Protein AF-A0A345NVI7-F1 (afdb_monomer)

Foldseek 3Di:
DVVVVVVVVVVVLVVLPVVPPRSVVVNVVVVVVVVVVVVVVVVVCCPVVPDPCVCVVVVVVVVVVVVVVVVVVVD

Solvent-accessible surface area (backbone atoms only — not comparable to full-atom values): 4234 Å² total; per-residue (Å²): 114,70,67,61,56,53,50,52,53,53,52,51,55,53,58,38,50,70,59,47,77,64,17,51,54,54,51,50,53,51,51,53,51,52,52,53,51,49,50,54,52,48,52,52,49,44,58,70,73,45,56,81,65,71,45,49,65,55,55,51,50,52,51,50,54,50,57,49,52,54,54,67,72,74,110

Sequence (75 aa):
MKGLLSGMVAVIAGVIMLAGPVGIYIVGLLLIGIIFWSFLLLLDIHKHTVPATANDAKDAYERYMIERAEKEANE

Secondary structure (DSSP, 8-state):
-HHHHHHHHHHHHHHHHTTTHHHHHHHHHHHHHHHHHHHHHHHHHHHHHS-GGGGH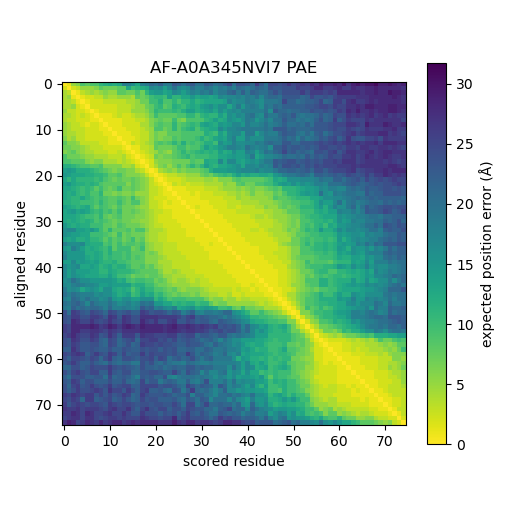HHHHHHHHHHHHHHHHH--

pLDDT: mean 78.73, std 10.96, range [53.47, 93.75]

Mean predicted aligned error: 13.4 Å

Radius of gyration: 25.2 Å; Cα contacts (8 Å, |Δi|>4): 11; chains: 1; bounding box: 40×11×73 Å

Structure (mmCIF, N/CA/C/O backbone):
data_AF-A0A345NVI7-F1
#
_entry.id   AF-A0A345NVI7-F1
#
loop_
_atom_site.group_PDB
_atom_site.id
_atom_site.type_symbol
_atom_site.label_atom_id
_atom_site.label_alt_id
_atom_site.label_comp_id
_atom_site.label_asym_id
_atom_site.label_entity_id
_atom_site.label_seq_id
_atom_site.pdbx_PDB_ins_code
_atom_site.Cartn_x
_atom_site.Cartn_y
_atom_site.Cartn_z
_atom_site.occupancy
_atom_site.B_iso_or_equiv
_atom_site.auth_seq_id
_atom_site.auth_comp_id
_atom_site.auth_asym_id
_atom_site.auth_atom_id
_atom_site.pdbx_PDB_model_num
ATOM 1 N N . MET A 1 1 ? -13.016 0.542 -22.050 1.00 55.28 1 MET A N 1
ATOM 2 C CA . MET A 1 1 ? -11.861 1.386 -21.655 1.00 55.28 1 MET A CA 1
ATOM 3 C C . MET A 1 1 ? -10.998 0.784 -20.540 1.00 55.28 1 MET A C 1
ATOM 5 O O . MET A 1 1 ? -9.786 0.845 -20.670 1.00 55.28 1 MET A O 1
ATOM 9 N N . LYS A 1 2 ? -11.564 0.156 -19.493 1.00 56.47 2 LYS A N 1
ATOM 10 C CA . LYS A 1 2 ? -10.786 -0.414 -18.366 1.00 56.47 2 LYS A CA 1
ATOM 11 C C . LYS A 1 2 ? -9.754 -1.488 -18.769 1.00 56.47 2 LYS A C 1
ATOM 13 O O . LYS A 1 2 ? -8.633 -1.465 -18.277 1.00 56.47 2 LYS A O 1
ATOM 18 N N . GLY A 1 3 ? -10.101 -2.378 -19.704 1.00 65.00 3 GLY A N 1
ATOM 19 C CA . GLY A 1 3 ? -9.192 -3.444 -20.159 1.00 65.00 3 GLY A CA 1
ATOM 20 C C . GLY A 1 3 ? -7.987 -2.947 -20.965 1.00 65.00 3 GLY A C 1
ATOM 21 O O . GLY A 1 3 ? -6.904 -3.504 -20.850 1.00 65.00 3 GLY A O 1
ATOM 22 N N . LEU A 1 4 ? -8.146 -1.858 -21.723 1.00 73.25 4 LEU A N 1
ATOM 23 C CA . LEU A 1 4 ? -7.067 -1.295 -22.541 1.00 73.25 4 LEU A CA 1
ATOM 24 C C . LEU A 1 4 ? -6.011 -0.606 -21.663 1.00 73.25 4 LEU A C 1
ATOM 26 O O . LEU A 1 4 ? -4.816 -0.785 -21.873 1.00 73.25 4 LEU A O 1
ATOM 30 N N . LEU A 1 5 ? -6.461 0.091 -20.612 1.00 72.44 5 LEU A N 1
ATOM 31 C CA . LEU A 1 5 ? -5.586 0.691 -19.605 1.00 72.44 5 LEU A CA 1
ATOM 32 C C . LEU A 1 5 ? -4.816 -0.385 -18.820 1.00 72.44 5 LEU A C 1
ATOM 34 O O . LEU A 1 5 ? -3.609 -0.272 -18.630 1.00 72.44 5 LEU A O 1
ATOM 38 N N . SER A 1 6 ? -5.506 -1.459 -18.418 1.00 76.50 6 SER A N 1
ATOM 39 C CA . SER A 1 6 ? -4.886 -2.602 -17.738 1.00 76.50 6 SER A CA 1
ATOM 40 C C . SER A 1 6 ? -3.836 -3.294 -18.616 1.00 76.50 6 SER A C 1
ATOM 42 O O . SER A 1 6 ? -2.756 -3.616 -18.123 1.00 76.50 6 SER A O 1
ATOM 44 N N . GLY A 1 7 ? -4.108 -3.448 -19.916 1.00 78.06 7 GLY A N 1
ATOM 45 C CA . GLY A 1 7 ? -3.151 -4.000 -20.875 1.00 78.06 7 GLY A CA 1
ATOM 46 C C . GLY A 1 7 ? -1.903 -3.130 -21.041 1.00 78.06 7 GLY A C 1
ATOM 47 O O . GLY A 1 7 ? -0.790 -3.646 -20.997 1.00 78.06 7 GLY A O 1
ATOM 48 N N . MET A 1 8 ? -2.062 -1.807 -21.154 1.00 77.75 8 MET A N 1
ATOM 49 C CA . MET A 1 8 ? -0.920 -0.887 -21.256 1.00 77.75 8 MET A CA 1
ATOM 50 C C . MET A 1 8 ? -0.033 -0.924 -20.007 1.00 77.75 8 MET A C 1
ATOM 52 O O . MET A 1 8 ? 1.189 -0.963 -20.131 1.00 77.75 8 MET A O 1
ATOM 56 N N . VAL A 1 9 ? -0.628 -0.974 -18.812 1.00 80.06 9 VAL A N 1
ATOM 57 C CA . VAL A 1 9 ? 0.125 -1.082 -17.551 1.00 80.06 9 VAL A CA 1
ATOM 58 C C . VAL A 1 9 ? 0.913 -2.393 -17.486 1.00 80.06 9 VAL A C 1
ATOM 60 O O . VAL A 1 9 ? 2.076 -2.378 -17.091 1.00 80.06 9 VAL A O 1
ATOM 63 N N . ALA A 1 10 ? 0.326 -3.510 -17.925 1.00 78.38 10 ALA A N 1
ATOM 64 C CA . ALA A 1 10 ? 1.007 -4.805 -17.946 1.00 78.38 10 ALA A CA 1
ATOM 65 C C . ALA A 1 10 ? 2.200 -4.823 -18.917 1.00 78.38 10 ALA A C 1
ATOM 67 O O . ALA A 1 10 ? 3.267 -5.332 -18.576 1.00 78.38 10 ALA A O 1
ATOM 68 N N . VAL A 1 11 ? 2.048 -4.220 -20.101 1.00 80.44 11 VAL A N 1
ATOM 69 C CA . VAL A 1 11 ? 3.133 -4.115 -21.089 1.00 80.44 11 VAL A CA 1
ATOM 70 C C . VAL A 1 11 ? 4.262 -3.228 -20.566 1.00 80.44 11 VAL A C 1
ATOM 72 O O . VAL A 1 11 ? 5.423 -3.617 -20.645 1.00 80.44 11 VAL A O 1
ATOM 75 N N . ILE A 1 12 ? 3.944 -2.074 -19.973 1.00 78.75 12 ILE A N 1
ATOM 76 C CA . ILE A 1 12 ? 4.950 -1.170 -19.397 1.00 78.75 12 ILE A CA 1
ATOM 77 C C . ILE A 1 12 ? 5.682 -1.851 -18.233 1.00 78.75 12 ILE A C 1
ATOM 79 O O . ILE A 1 12 ? 6.908 -1.810 -18.181 1.00 78.75 12 ILE A O 1
ATOM 83 N N . ALA A 1 13 ? 4.964 -2.542 -17.343 1.00 70.88 13 ALA A N 1
ATOM 84 C CA . ALA A 1 13 ? 5.573 -3.296 -16.247 1.00 70.88 13 ALA A CA 1
ATOM 85 C C . ALA A 1 13 ? 6.493 -4.424 -16.753 1.00 70.88 13 ALA A C 1
ATOM 87 O O . ALA A 1 13 ? 7.589 -4.609 -16.224 1.00 70.88 13 ALA A O 1
ATOM 88 N N . GLY A 1 14 ? 6.086 -5.132 -17.811 1.00 71.06 14 GLY A N 1
ATOM 89 C CA . GLY A 1 14 ? 6.908 -6.155 -18.462 1.00 71.06 14 GLY A CA 1
ATOM 90 C C . GLY A 1 14 ? 8.171 -5.582 -19.111 1.00 71.06 14 GLY A C 1
ATOM 91 O O . GLY A 1 14 ? 9.251 -6.144 -18.949 1.00 71.06 14 GLY A O 1
ATOM 92 N N . VAL A 1 15 ? 8.071 -4.429 -19.782 1.00 72.25 15 VAL A N 1
ATOM 93 C CA . VAL A 1 15 ? 9.232 -3.736 -20.370 1.00 72.25 15 VAL A CA 1
ATOM 94 C C . VAL A 1 15 ? 10.184 -3.227 -19.285 1.00 72.25 15 VAL A C 1
ATOM 96 O O . VAL A 1 15 ? 11.398 -3.338 -19.441 1.00 72.25 15 VAL A O 1
ATOM 99 N N . ILE A 1 16 ? 9.661 -2.740 -18.155 1.00 71.69 16 ILE A N 1
ATOM 100 C CA . ILE A 1 16 ? 10.479 -2.321 -17.007 1.00 71.69 16 ILE A CA 1
ATOM 101 C C . ILE A 1 16 ? 11.264 -3.510 -16.434 1.00 71.69 16 ILE A C 1
ATOM 103 O O . ILE A 1 16 ? 12.431 -3.340 -16.095 1.00 71.69 16 ILE A O 1
ATOM 107 N N . MET A 1 17 ? 10.697 -4.723 -16.388 1.00 66.44 17 MET A N 1
ATOM 108 C CA . MET A 1 17 ? 11.432 -5.919 -15.940 1.00 66.44 17 MET A CA 1
ATOM 109 C C . MET A 1 17 ? 12.614 -6.295 -16.849 1.00 66.44 17 MET A C 1
ATOM 111 O O . MET A 1 17 ? 13.590 -6.868 -16.367 1.00 66.44 17 MET A O 1
ATOM 115 N N . LEU A 1 18 ? 12.572 -5.946 -18.140 1.00 71.56 18 LEU A N 1
ATOM 116 C CA . LEU A 1 18 ? 13.668 -6.208 -19.082 1.00 71.56 18 LEU A CA 1
ATOM 117 C C . LEU A 1 18 ? 14.866 -5.257 -18.898 1.00 71.56 18 LEU A C 1
ATOM 119 O O . LEU A 1 18 ? 15.930 -5.510 -19.457 1.00 71.56 18 LEU A O 1
ATOM 123 N N . ALA A 1 19 ? 14.740 -4.208 -18.074 1.00 75.44 19 ALA A N 1
ATOM 124 C CA . ALA A 1 19 ? 15.820 -3.266 -17.756 1.00 75.44 19 ALA A CA 1
ATOM 125 C C . ALA A 1 19 ? 16.884 -3.828 -16.780 1.00 75.44 19 ALA A C 1
ATOM 127 O O . ALA A 1 19 ? 17.695 -3.078 -16.232 1.00 75.44 19 ALA A O 1
ATOM 128 N N . GLY A 1 20 ? 16.891 -5.143 -16.534 1.00 73.12 20 GLY A N 1
ATOM 129 C CA . GLY A 1 20 ? 17.871 -5.805 -15.673 1.00 73.12 20 GLY A CA 1
ATOM 130 C C . GLY A 1 20 ? 17.679 -5.479 -14.181 1.00 73.12 20 GLY A C 1
ATOM 131 O O . GLY A 1 20 ? 16.543 -5.284 -13.741 1.00 73.12 20 GLY A O 1
ATOM 132 N N . PRO A 1 21 ? 18.759 -5.403 -13.373 1.00 76.56 21 PRO A N 1
ATOM 133 C CA . PRO A 1 21 ? 18.666 -5.215 -11.919 1.00 76.56 21 PRO A CA 1
ATOM 134 C C . PRO A 1 21 ? 17.860 -3.975 -11.514 1.00 76.56 21 PRO A C 1
ATOM 136 O O . PRO A 1 21 ? 17.090 -4.015 -10.560 1.00 76.56 21 PRO A O 1
ATOM 139 N N . VAL A 1 22 ? 17.985 -2.887 -12.280 1.00 78.81 22 VAL A N 1
ATOM 140 C CA . VAL A 1 22 ? 17.284 -1.615 -12.042 1.00 78.81 22 VAL A CA 1
ATOM 141 C C . VAL A 1 22 ? 15.769 -1.770 -12.204 1.00 78.81 22 VAL A C 1
ATOM 143 O O . VAL A 1 22 ? 15.001 -1.229 -11.409 1.00 78.81 22 VAL A O 1
ATOM 146 N N . GLY A 1 23 ? 15.334 -2.564 -13.185 1.00 79.44 23 GLY A N 1
ATOM 147 C CA . GLY A 1 23 ? 13.924 -2.857 -13.429 1.00 79.44 23 GLY A CA 1
ATOM 148 C C . GLY A 1 23 ? 13.240 -3.533 -12.246 1.00 79.44 23 GLY A C 1
ATOM 149 O O . GLY A 1 23 ? 12.129 -3.162 -11.868 1.00 79.44 23 GLY A O 1
ATOM 150 N N . ILE A 1 24 ? 13.938 -4.473 -11.604 1.00 80.25 24 ILE A N 1
ATOM 151 C CA . ILE A 1 24 ? 13.433 -5.203 -10.433 1.00 80.25 24 ILE A CA 1
ATOM 152 C C . ILE A 1 24 ? 13.203 -4.249 -9.254 1.00 80.25 24 ILE A C 1
ATOM 154 O O . ILE A 1 24 ? 12.166 -4.337 -8.598 1.00 80.25 24 ILE A O 1
ATOM 158 N N . TYR A 1 25 ? 14.113 -3.298 -9.014 1.00 83.12 25 TYR A N 1
ATOM 159 C CA . TYR A 1 25 ? 13.932 -2.299 -7.954 1.00 83.12 25 TYR A CA 1
ATOM 160 C C . TYR A 1 25 ? 12.735 -1.378 -8.218 1.00 83.12 25 TYR A C 1
ATOM 162 O O . TYR A 1 25 ? 11.971 -1.095 -7.296 1.00 83.12 25 TYR A O 1
ATOM 170 N N . ILE A 1 26 ? 12.530 -0.954 -9.470 1.00 83.44 26 ILE A N 1
ATOM 171 C CA . ILE A 1 26 ? 11.387 -0.109 -9.852 1.00 83.44 26 ILE A CA 1
ATOM 172 C C . ILE A 1 26 ? 10.068 -0.864 -9.660 1.00 83.44 26 ILE A C 1
ATOM 174 O O . ILE A 1 26 ? 9.129 -0.325 -9.072 1.00 83.44 26 ILE A O 1
ATOM 178 N N . VAL A 1 27 ? 9.997 -2.123 -10.104 1.00 83.31 27 VAL A N 1
ATOM 179 C CA . VAL A 1 27 ? 8.812 -2.968 -9.898 1.00 83.31 27 VAL A CA 1
ATOM 180 C C . VAL A 1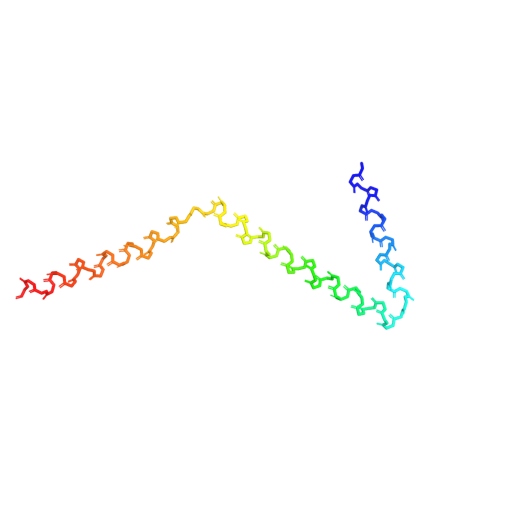 27 ? 8.561 -3.201 -8.409 1.00 83.31 27 VAL A C 1
ATOM 182 O O . VAL A 1 27 ? 7.421 -3.094 -7.962 1.00 83.31 27 VAL A O 1
ATOM 185 N N . GLY A 1 28 ? 9.609 -3.461 -7.624 1.00 84.88 28 GLY A N 1
ATOM 186 C CA . GLY A 1 28 ? 9.497 -3.619 -6.175 1.00 84.88 28 GLY A CA 1
ATOM 187 C C . GLY A 1 28 ? 8.918 -2.378 -5.493 1.00 84.88 28 GLY A C 1
ATOM 188 O O . GLY A 1 28 ? 7.986 -2.491 -4.698 1.00 84.88 28 GLY A O 1
ATOM 189 N N . LEU A 1 29 ? 9.404 -1.188 -5.850 1.00 87.69 29 LEU A N 1
ATOM 190 C CA . LEU A 1 29 ? 8.918 0.079 -5.296 1.00 87.69 29 LEU A CA 1
ATOM 191 C C . LEU A 1 29 ? 7.450 0.332 -5.675 1.00 87.69 29 LEU A C 1
ATOM 193 O O . LEU A 1 29 ? 6.649 0.716 -4.821 1.00 87.69 29 LEU A O 1
ATOM 197 N N . LEU A 1 30 ? 7.068 0.035 -6.922 1.00 87.19 30 LEU A N 1
ATOM 198 C CA . LEU A 1 30 ? 5.674 0.110 -7.367 1.00 87.19 30 LEU A CA 1
ATOM 199 C C . LEU A 1 30 ? 4.765 -0.847 -6.587 1.00 87.19 30 LEU A C 1
ATOM 201 O O . LEU A 1 30 ? 3.695 -0.434 -6.146 1.00 87.19 30 LEU A O 1
ATOM 205 N N . LEU A 1 31 ? 5.186 -2.097 -6.375 1.00 88.50 31 LEU A N 1
ATOM 206 C CA . LEU A 1 31 ? 4.411 -3.070 -5.600 1.00 88.50 31 LEU A CA 1
ATOM 207 C C . LEU A 1 31 ? 4.212 -2.612 -4.155 1.00 88.50 31 LEU A C 1
ATOM 209 O O . LEU A 1 31 ? 3.091 -2.667 -3.652 1.00 88.50 31 LEU A O 1
ATOM 213 N N . ILE A 1 32 ? 5.264 -2.104 -3.509 1.00 91.94 32 ILE A N 1
ATOM 214 C CA . ILE A 1 32 ? 5.170 -1.554 -2.151 1.00 91.94 32 ILE A CA 1
ATOM 215 C C . ILE A 1 32 ? 4.172 -0.391 -2.115 1.00 91.94 32 ILE A C 1
ATOM 217 O O . ILE A 1 32 ? 3.305 -0.358 -1.241 1.00 91.94 32 ILE A O 1
ATOM 221 N N . GLY A 1 33 ? 4.241 0.524 -3.087 1.00 91.38 33 GLY A N 1
ATOM 222 C CA . GLY A 1 33 ? 3.301 1.640 -3.200 1.00 91.38 33 GLY A CA 1
ATOM 223 C C . GLY A 1 33 ? 1.850 1.182 -3.361 1.00 91.38 33 GLY A C 1
ATOM 224 O O . GLY A 1 33 ? 0.965 1.690 -2.674 1.00 91.38 33 GLY A O 1
ATOM 225 N N . ILE A 1 34 ? 1.603 0.180 -4.211 1.00 91.31 34 ILE A N 1
ATOM 226 C CA . ILE A 1 34 ? 0.264 -0.389 -4.432 1.00 91.31 34 ILE A CA 1
ATOM 227 C C . ILE A 1 34 ? -0.267 -1.058 -3.160 1.00 91.31 34 ILE A C 1
ATOM 229 O O . ILE A 1 34 ? -1.429 -0.856 -2.801 1.00 91.31 34 ILE A O 1
ATOM 233 N N . ILE A 1 35 ? 0.567 -1.834 -2.463 1.00 93.44 35 ILE A N 1
ATOM 234 C CA . ILE A 1 35 ? 0.188 -2.502 -1.211 1.00 93.44 35 ILE A CA 1
ATOM 235 C C . ILE A 1 35 ? -0.162 -1.458 -0.147 1.00 93.44 35 ILE A C 1
ATOM 237 O O . ILE A 1 35 ? -1.228 -1.535 0.463 1.00 93.44 35 ILE A O 1
ATOM 241 N N . PHE A 1 36 ? 0.693 -0.451 0.039 1.00 93.62 36 PHE A N 1
ATOM 242 C CA . PHE A 1 36 ? 0.459 0.621 1.004 1.00 93.62 36 PHE A CA 1
ATOM 243 C C . PHE A 1 36 ? -0.839 1.383 0.709 1.00 93.62 36 PHE A C 1
ATOM 245 O O . PHE A 1 36 ? -1.670 1.572 1.597 1.00 93.62 36 PHE A O 1
ATOM 252 N N . TRP A 1 37 ? -1.058 1.750 -0.555 1.00 93.31 37 TRP A N 1
ATOM 253 C CA . TRP A 1 37 ? -2.285 2.416 -0.987 1.00 93.31 37 TRP A CA 1
ATOM 254 C C . TRP A 1 37 ? -3.531 1.553 -0.746 1.00 93.31 37 TRP A C 1
ATOM 256 O O . TRP A 1 37 ? -4.564 2.053 -0.301 1.00 93.31 37 TRP A O 1
ATOM 266 N N . SER A 1 38 ? -3.426 0.245 -0.987 1.00 93.75 38 SER A N 1
ATOM 267 C CA . SER A 1 38 ? -4.515 -0.706 -0.742 1.00 93.75 38 SER A CA 1
ATOM 268 C C . SER A 1 38 ? -4.883 -0.777 0.739 1.00 93.75 38 SER A C 1
ATOM 270 O O . SER A 1 38 ? -6.067 -0.789 1.066 1.00 93.75 38 SER A O 1
ATOM 272 N N . PHE A 1 39 ? -3.898 -0.759 1.643 1.00 92.50 39 PHE A N 1
ATOM 273 C CA . PHE A 1 39 ? -4.157 -0.714 3.084 1.00 92.50 39 PHE A CA 1
ATOM 274 C C . PHE A 1 39 ? -4.817 0.592 3.527 1.00 92.50 39 PHE A C 1
ATOM 276 O O . PHE A 1 39 ? -5.726 0.551 4.354 1.00 92.50 39 PHE A O 1
ATOM 283 N N . LEU A 1 40 ? -4.412 1.738 2.973 1.00 92.06 40 LEU A N 1
ATOM 284 C CA . LEU A 1 40 ? -5.063 3.018 3.271 1.00 92.06 40 LEU A CA 1
ATOM 285 C C . LEU A 1 40 ? -6.527 3.030 2.826 1.00 92.06 40 LEU A C 1
ATOM 287 O O . LEU A 1 40 ? -7.395 3.422 3.601 1.00 92.06 40 LEU A O 1
ATOM 291 N N . LEU A 1 41 ? -6.808 2.551 1.611 1.00 91.69 41 LEU A N 1
ATOM 292 C CA . LEU A 1 41 ? -8.179 2.403 1.122 1.00 91.69 41 LEU A CA 1
ATOM 293 C C . LEU A 1 41 ? -8.984 1.431 1.982 1.00 91.69 41 LEU A C 1
ATOM 295 O O . LEU A 1 41 ? -10.133 1.706 2.306 1.00 91.69 41 LEU A O 1
ATOM 2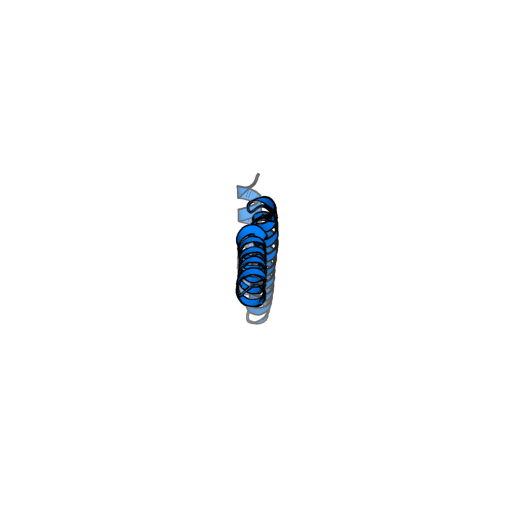99 N N . LEU A 1 42 ? -8.387 0.305 2.376 1.00 90.50 42 LEU A N 1
ATOM 300 C CA . LEU A 1 42 ? -9.049 -0.667 3.236 1.00 90.50 42 LEU A CA 1
ATOM 301 C C . LEU A 1 42 ? -9.379 -0.069 4.608 1.00 90.50 42 LEU A C 1
ATOM 303 O O . LEU A 1 42 ? -10.472 -0.299 5.115 1.00 90.50 42 LEU A O 1
ATOM 307 N N . LEU A 1 43 ? -8.471 0.718 5.191 1.00 87.50 43 LEU A N 1
ATOM 308 C CA . LEU A 1 43 ? -8.705 1.437 6.444 1.00 87.50 43 LEU A CA 1
ATOM 309 C C . LEU A 1 43 ? -9.846 2.451 6.298 1.00 87.50 43 LEU A C 1
ATOM 311 O O . LEU A 1 43 ? -10.689 2.562 7.186 1.00 87.50 43 LEU A O 1
ATOM 315 N N . ASP A 1 44 ? -9.872 3.187 5.191 1.00 87.25 44 ASP A N 1
ATOM 316 C CA . ASP A 1 44 ? -10.905 4.184 4.922 1.00 87.25 44 ASP A CA 1
ATOM 317 C C . ASP A 1 44 ? -12.285 3.539 4.735 1.00 87.25 44 ASP A C 1
ATOM 319 O O . ASP A 1 44 ? -13.261 3.947 5.369 1.00 87.25 44 ASP A O 1
ATOM 323 N N . ILE A 1 45 ? -12.348 2.452 3.961 1.00 88.44 45 ILE A N 1
ATOM 324 C CA . ILE A 1 45 ? -13.551 1.627 3.818 1.00 88.44 45 ILE A CA 1
ATOM 325 C C . ILE A 1 45 ? -13.956 1.067 5.179 1.00 88.44 45 ILE A C 1
ATOM 327 O O . ILE A 1 45 ? -15.122 1.162 5.544 1.00 88.44 45 ILE A O 1
ATOM 331 N N . HIS A 1 46 ? -13.025 0.522 5.963 1.00 84.38 46 HIS A N 1
ATOM 332 C CA . HIS A 1 46 ? -13.331 -0.013 7.286 1.00 84.38 46 HIS A CA 1
ATOM 333 C C . HIS A 1 46 ? -13.956 1.053 8.192 1.00 84.38 46 HIS A C 1
ATOM 335 O O . HIS A 1 46 ? -14.983 0.780 8.797 1.00 84.38 46 HIS A O 1
ATOM 341 N N . LYS A 1 47 ? -13.423 2.280 8.213 1.00 78.56 47 LYS A N 1
ATOM 342 C CA . LYS A 1 47 ? -13.999 3.403 8.977 1.00 78.56 47 LYS A CA 1
ATOM 343 C C . LYS A 1 47 ? -15.389 3.831 8.500 1.00 78.56 47 LYS A C 1
ATOM 345 O O . LYS A 1 47 ? -16.185 4.296 9.309 1.00 78.56 47 LYS A O 1
ATOM 350 N N . HIS A 1 48 ? -15.672 3.717 7.205 1.00 78.62 48 HIS A N 1
ATOM 351 C CA . HIS A 1 48 ? -16.985 4.050 6.645 1.00 78.62 48 HIS A CA 1
ATOM 352 C C . HIS A 1 48 ? -18.015 2.930 6.828 1.00 78.62 48 HIS A C 1
ATOM 354 O O . HIS A 1 48 ? -19.199 3.202 7.005 1.00 78.62 48 HIS A O 1
ATOM 360 N N . THR A 1 49 ? -17.577 1.673 6.750 1.00 77.38 49 THR A N 1
ATOM 361 C CA . THR A 1 49 ? -18.462 0.497 6.775 1.00 77.38 49 THR A CA 1
ATOM 362 C C . THR A 1 49 ? -18.693 -0.002 8.196 1.00 77.38 49 THR A C 1
ATOM 364 O O . THR A 1 49 ? -19.773 -0.495 8.511 1.00 77.38 49 THR A O 1
ATOM 367 N N . VAL A 1 50 ? -17.685 0.124 9.059 1.00 67.88 50 VAL A N 1
ATOM 368 C CA . VAL A 1 50 ? -17.787 -0.155 10.488 1.00 67.88 50 VAL A CA 1
ATOM 369 C C . VAL A 1 50 ? -18.013 1.181 11.190 1.00 67.88 50 VAL A C 1
ATOM 371 O O . VAL A 1 50 ? -17.089 1.994 11.253 1.00 67.88 50 VAL A O 1
ATOM 374 N N . PRO A 1 51 ? -19.230 1.449 11.691 1.00 58.88 51 PRO A N 1
ATOM 375 C CA . PRO A 1 51 ? -19.508 2.690 12.397 1.00 58.88 51 PRO A CA 1
ATOM 376 C C . PRO A 1 51 ? -18.556 2.850 13.590 1.00 58.88 51 PRO A C 1
ATOM 378 O O . PRO A 1 51 ? -18.183 1.877 14.246 1.00 58.88 51 PRO A O 1
ATOM 381 N N . ALA A 1 52 ? -18.187 4.095 13.910 1.00 59.28 52 ALA A N 1
ATOM 382 C CA . ALA A 1 52 ? -17.339 4.440 15.060 1.00 59.28 52 ALA A CA 1
ATOM 383 C C . ALA A 1 52 ? -17.892 3.938 16.417 1.00 59.28 52 ALA A C 1
ATOM 385 O O . ALA A 1 52 ? -17.182 3.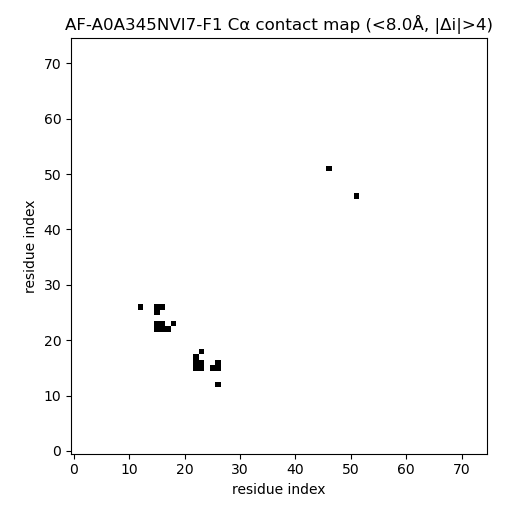949 17.421 1.00 59.28 52 ALA A O 1
ATOM 386 N N . THR A 1 53 ? -19.127 3.428 16.434 1.00 55.31 53 THR A N 1
ATOM 387 C CA . THR A 1 53 ? -19.714 2.634 17.518 1.00 55.31 53 THR A CA 1
ATOM 388 C C . THR A 1 53 ? -19.029 1.281 17.725 1.00 55.31 53 THR A C 1
ATOM 390 O O . THR A 1 53 ? -19.417 0.556 18.622 1.00 55.31 53 THR A O 1
ATOM 393 N N . ALA A 1 54 ? -17.965 0.925 16.995 1.00 53.47 54 ALA A N 1
ATOM 394 C CA . ALA A 1 54 ? -17.052 -0.148 17.411 1.00 53.47 54 ALA A CA 1
ATOM 395 C C . ALA A 1 54 ? -16.408 0.116 18.793 1.00 53.47 54 ALA A C 1
ATOM 397 O O . ALA A 1 54 ? -15.914 -0.811 19.435 1.00 53.47 54 ALA A O 1
ATOM 398 N N . ASN A 1 55 ? -16.469 1.360 19.286 1.00 55.84 55 ASN A N 1
ATOM 399 C CA . ASN A 1 55 ? -16.224 1.678 20.689 1.00 55.84 55 ASN A CA 1
ATOM 400 C C . ASN A 1 55 ? -17.317 1.177 21.645 1.00 55.84 55 ASN A C 1
ATOM 402 O O . ASN A 1 55 ? -17.080 1.255 22.838 1.00 55.84 55 ASN A O 1
ATOM 406 N N . ASP A 1 56 ? -18.445 0.614 21.197 1.00 61.06 56 ASP A N 1
ATOM 407 C CA . ASP A 1 56 ? -19.470 0.044 22.087 1.00 61.06 56 ASP A CA 1
ATOM 408 C C . ASP A 1 56 ? -18.873 -1.011 23.010 1.00 61.06 56 ASP A C 1
ATOM 410 O O . ASP A 1 56 ? -19.232 -1.070 24.176 1.00 61.06 56 ASP A O 1
ATOM 414 N N . ALA A 1 57 ? -17.919 -1.814 22.533 1.00 68.19 57 ALA A N 1
ATOM 415 C CA . ALA A 1 57 ? -17.248 -2.786 23.390 1.00 68.19 57 ALA A CA 1
ATOM 416 C C . ALA A 1 57 ? -16.421 -2.102 24.491 1.00 68.19 57 ALA A C 1
ATOM 418 O O . ALA A 1 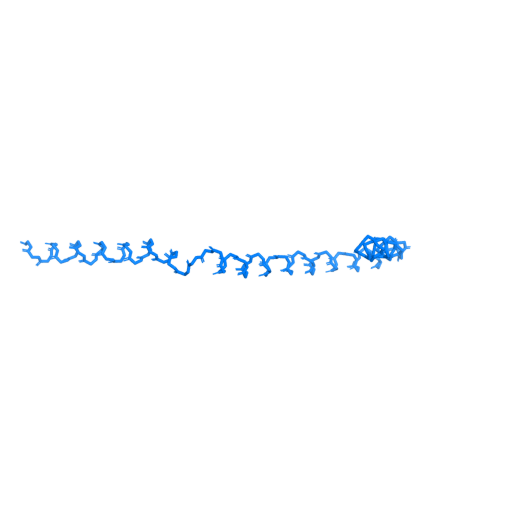57 ? -16.419 -2.553 25.635 1.00 68.19 57 ALA A O 1
ATOM 419 N N . LYS A 1 58 ? -15.739 -1.001 24.157 1.00 75.31 58 LYS A N 1
ATOM 420 C CA . LYS A 1 58 ? -14.942 -0.229 25.112 1.00 75.31 58 LYS A CA 1
ATOM 421 C C . LYS A 1 58 ? -15.841 0.541 26.080 1.00 75.31 58 LYS A C 1
ATOM 423 O O . LYS A 1 58 ? -15.659 0.409 27.279 1.00 75.31 58 LYS A O 1
ATOM 428 N N . ASP A 1 59 ? -16.841 1.253 25.576 1.00 77.38 59 ASP A N 1
ATOM 429 C CA . ASP A 1 59 ? -17.827 1.999 26.359 1.00 77.38 59 ASP A CA 1
ATOM 430 C C . ASP A 1 59 ? -18.681 1.078 27.243 1.00 77.38 59 ASP A C 1
ATOM 432 O O . ASP A 1 59 ? -19.062 1.460 28.348 1.00 77.38 59 ASP A O 1
ATOM 436 N N . ALA A 1 60 ? -19.021 -0.129 26.780 1.00 77.38 60 ALA A N 1
ATOM 437 C CA . ALA A 1 60 ? -19.728 -1.123 27.587 1.00 77.38 60 ALA A CA 1
ATOM 438 C C . ALA A 1 60 ? -18.826 -1.680 28.691 1.00 77.38 60 ALA A C 1
ATOM 440 O O . ALA A 1 60 ? -19.276 -1.835 29.825 1.00 77.38 60 ALA A O 1
ATOM 441 N N . TYR A 1 61 ? -17.552 -1.940 28.386 1.00 82.12 61 TYR A N 1
ATOM 442 C CA . TYR A 1 61 ? -16.573 -2.359 29.385 1.00 82.12 61 TYR A CA 1
ATOM 443 C C . TYR A 1 61 ? -16.332 -1.265 30.432 1.00 82.12 61 TYR A C 1
ATOM 445 O O . TYR A 1 61 ? -16.332 -1.540 31.627 1.00 82.12 61 TYR A O 1
ATOM 453 N N . GLU A 1 62 ? -16.182 -0.014 30.000 1.00 84.31 62 GLU A N 1
ATOM 454 C CA . GLU A 1 62 ? -15.960 1.134 30.880 1.00 84.31 62 GLU A CA 1
ATOM 455 C C . GLU A 1 62 ? -17.177 1.369 31.788 1.00 84.31 62 GLU A C 1
ATOM 457 O O . GLU A 1 62 ? -17.019 1.506 33.000 1.00 84.31 62 GLU A O 1
ATOM 462 N N . ARG A 1 63 ? -18.401 1.266 31.246 1.00 84.25 63 ARG A N 1
ATOM 463 C CA . ARG A 1 63 ? -19.642 1.283 32.043 1.00 84.25 63 ARG A CA 1
ATOM 464 C C . ARG A 1 63 ? -19.718 0.144 33.059 1.00 84.25 63 ARG A C 1
ATOM 466 O O . ARG A 1 63 ? -20.046 0.398 34.213 1.00 84.25 63 ARG A O 1
ATOM 473 N N . TYR A 1 64 ? -19.384 -1.084 32.662 1.00 86.25 64 TYR A N 1
ATOM 474 C CA . TYR A 1 64 ? -19.372 -2.234 33.571 1.00 86.25 64 TYR A CA 1
ATOM 475 C C . TYR A 1 64 ? -18.380 -2.049 34.727 1.00 86.25 64 TYR A C 1
ATOM 477 O O . TYR A 1 64 ? -18.699 -2.346 35.877 1.00 86.25 64 TYR A O 1
ATOM 485 N N . MET A 1 65 ? -17.181 -1.538 34.436 1.00 88.75 65 MET A N 1
ATOM 486 C CA . MET A 1 65 ? -16.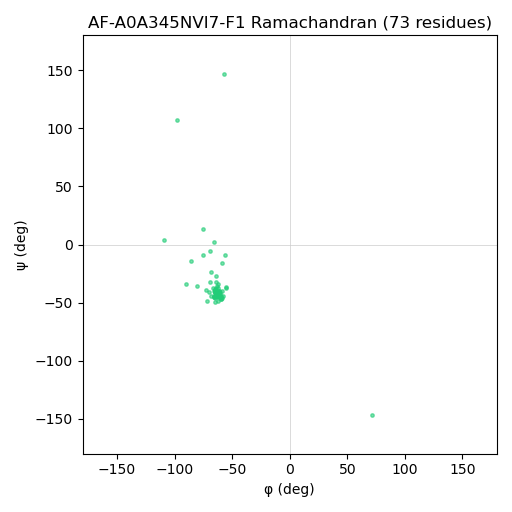156 -1.301 35.454 1.00 88.75 65 MET A CA 1
ATOM 487 C C . MET A 1 65 ? -16.579 -0.227 36.462 1.00 88.75 65 MET A C 1
ATOM 489 O O . MET A 1 65 ? -16.329 -0.395 37.654 1.00 88.75 65 MET A O 1
ATOM 493 N N . ILE A 1 66 ? -17.249 0.837 36.006 1.00 91.44 66 ILE A N 1
ATOM 494 C CA . ILE A 1 66 ? -17.799 1.884 36.882 1.00 91.44 66 ILE A CA 1
ATOM 495 C C . ILE A 1 66 ? -18.900 1.309 37.780 1.00 91.44 66 ILE A C 1
ATOM 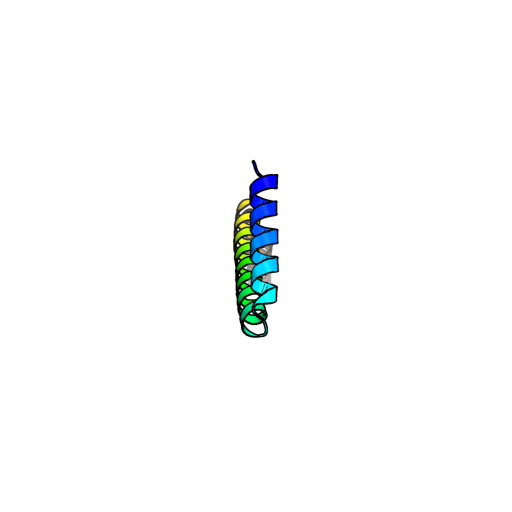497 O O . ILE A 1 66 ? -18.837 1.466 38.996 1.00 91.44 66 ILE A O 1
ATOM 501 N N . GLU A 1 67 ? -19.864 0.584 37.206 1.00 86.62 67 GLU A N 1
ATOM 502 C CA . GLU A 1 67 ? -20.984 0.005 37.962 1.00 86.62 67 GLU A CA 1
ATOM 503 C C . GLU A 1 67 ? -20.506 -1.019 39.006 1.00 86.62 67 GLU A C 1
ATOM 505 O O . GLU A 1 67 ? -21.071 -1.147 40.093 1.00 86.62 67 GLU A O 1
ATOM 510 N N . ARG A 1 68 ? -19.431 -1.750 38.694 1.00 88.31 68 ARG A N 1
ATOM 511 C CA . ARG A 1 68 ? -18.787 -2.667 39.633 1.00 88.31 68 ARG A CA 1
ATOM 512 C C . ARG A 1 68 ? -18.092 -1.924 40.778 1.00 88.31 68 ARG A C 1
ATOM 514 O O . ARG A 1 68 ? -18.258 -2.324 41.925 1.00 88.31 68 ARG A O 1
ATOM 521 N N . A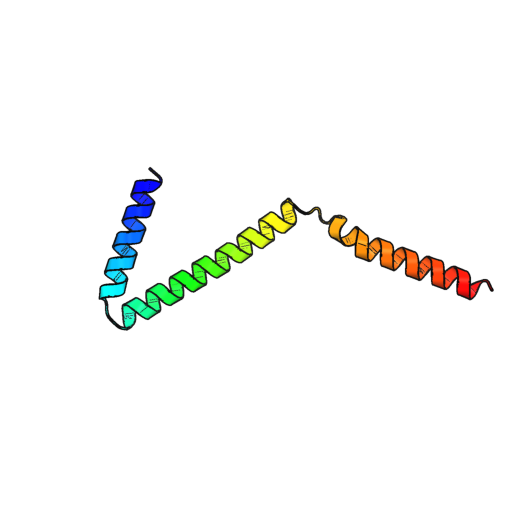LA A 1 69 ? -17.354 -0.854 40.484 1.00 88.81 69 ALA A N 1
ATOM 522 C CA . ALA A 1 69 ? -16.683 -0.049 41.505 1.00 88.81 69 ALA A CA 1
ATOM 523 C C . ALA A 1 69 ? -17.680 0.645 42.450 1.00 88.81 69 ALA A C 1
ATOM 525 O O . ALA A 1 69 ? -17.433 0.716 43.650 1.00 88.81 69 ALA A O 1
ATOM 526 N N . GLU A 1 70 ? -18.824 1.109 41.935 1.00 87.81 70 GLU A N 1
ATOM 527 C CA . GLU A 1 70 ? -19.899 1.672 42.765 1.00 87.81 70 GLU A CA 1
ATOM 528 C C . GLU A 1 70 ? -20.528 0.628 43.694 1.00 87.81 70 GLU A C 1
ATOM 530 O O . GLU A 1 70 ? -20.809 0.941 44.848 1.00 87.81 70 GLU A O 1
ATOM 535 N N . LYS A 1 71 ? -20.721 -0.614 43.229 1.00 85.62 71 LYS A N 1
ATOM 536 C CA . LYS A 1 71 ? -21.229 -1.710 44.075 1.00 85.62 71 LYS A CA 1
ATOM 537 C C . LYS A 1 71 ? -20.244 -2.083 45.180 1.00 85.62 71 LYS A C 1
ATOM 539 O O . LYS A 1 71 ? -20.661 -2.213 46.321 1.00 85.62 71 LYS A O 1
ATOM 544 N N . GLU A 1 72 ? -18.957 -2.193 44.854 1.00 82.62 72 GLU A N 1
ATOM 545 C CA . GLU A 1 72 ? -17.900 -2.517 45.825 1.00 82.62 72 GLU A CA 1
ATOM 546 C C . GLU A 1 72 ? -17.657 -1.388 46.850 1.00 82.62 72 GLU A C 1
ATOM 548 O O . GLU A 1 72 ? -17.167 -1.655 47.941 1.00 82.62 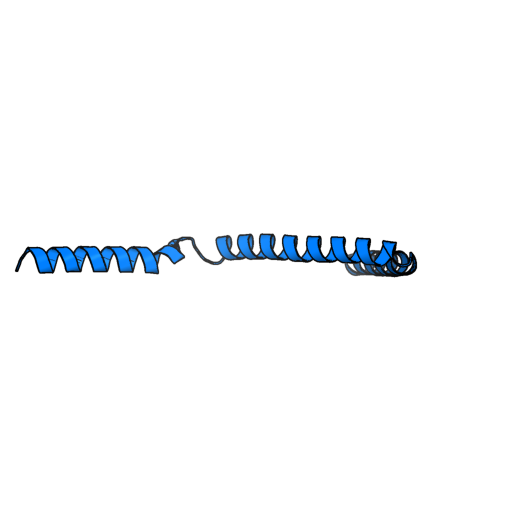72 GLU A O 1
ATOM 553 N N . ALA A 1 73 ? -17.991 -0.131 46.530 1.00 80.38 73 ALA A N 1
ATOM 554 C CA . ALA A 1 73 ? -17.844 1.008 47.444 1.00 80.38 73 ALA A CA 1
ATOM 555 C C . ALA A 1 73 ? -19.042 1.220 48.392 1.00 80.38 73 ALA A C 1
ATOM 557 O O . ALA A 1 73 ? -18.938 2.013 49.329 1.00 80.38 73 ALA A O 1
ATOM 558 N N . ASN A 1 74 ? -20.177 0.570 48.119 1.00 68.19 74 ASN A N 1
ATOM 559 C CA . ASN A 1 74 ? -21.432 0.718 48.867 1.00 68.19 74 ASN A CA 1
ATOM 560 C C . ASN A 1 74 ? -21.779 -0.529 49.715 1.00 68.19 74 ASN A C 1
ATOM 562 O O . ASN A 1 74 ? -22.854 -0.569 50.318 1.00 68.19 74 ASN A O 1
ATOM 566 N N . GLU A 1 75 ? -20.885 -1.524 49.740 1.00 53.94 75 GLU A N 1
ATOM 567 C CA . GLU A 1 75 ? -20.820 -2.657 50.685 1.00 53.94 75 GLU A CA 1
ATOM 568 C C . GLU A 1 75 ? -19.807 -2.367 51.804 1.00 53.94 75 GLU A C 1
ATOM 570 O O . GLU A 1 75 ? -20.091 -2.752 52.962 1.00 53.94 75 GLU A O 1
#